Protein AF-A0A4V1UE50-F1 (afdb_monomer)

Foldseek 3Di:
DDDDDDDDDDDDDDDDDDDDDDDDDDDDDDDDDDDDDDDDDDDDDDDDPPPDDPPDVDLPFDPPVVLQVVCCVVPVFHWDDWDWDADPNWIWIFTWTADPPRDIDTDTATRNPSDD

Sequence (116 aa):
MKRLIALFAAAILTTAIPVAADAQGRGPKADKQEQRGPKGNRGARGGDDDRGGYESPREREIPLSQLIRMVESRTGGEYVNANPRMQGGRKYYWMRLRFPGGRFEDFMVDAASGQF

Secondary structure (DSSP, 8-state):
------------PPPPPP-PPP----------------------------------S---PPPHHHHHHHHHHHH-PEEEEEEEEEETTEEEEEEEEE-TTS-EEEEEEETTT---

Structure (mmCIF, N/CA/C/O backbone):
data_AF-A0A4V1UE50-F1
#
_entry.id   AF-A0A4V1UE50-F1
#
loop_
_atom_site.group_PDB
_atom_site.id
_atom_site.type_symbol
_atom_site.label_atom_id
_atom_site.label_alt_id
_atom_site.label_comp_id
_atom_site.label_asym_id
_atom_site.label_entity_id
_atom_site.label_seq_id
_atom_site.pdbx_PDB_ins_code
_atom_site.Cartn_x
_atom_site.Cartn_y
_atom_site.Cartn_z
_atom_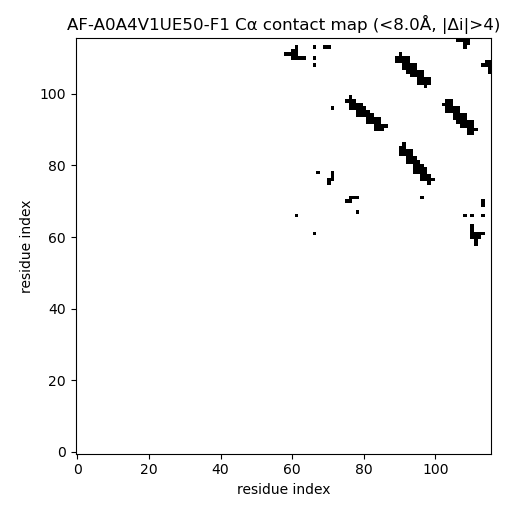site.occupancy
_atom_site.B_iso_or_equiv
_atom_site.auth_seq_id
_atom_site.auth_comp_id
_atom_site.auth_asym_id
_atom_site.auth_atom_id
_atom_site.pdbx_PDB_model_num
ATOM 1 N N . MET A 1 1 ? 14.196 4.704 25.111 1.00 37.28 1 MET A N 1
ATOM 2 C CA . MET A 1 1 ? 15.020 5.817 24.591 1.00 37.28 1 MET A CA 1
ATOM 3 C C . MET A 1 1 ? 14.330 6.389 23.358 1.00 37.28 1 MET A C 1
ATOM 5 O O . MET A 1 1 ? 14.245 5.687 22.364 1.00 37.28 1 MET A O 1
ATOM 9 N N . LYS A 1 2 ? 13.751 7.593 23.435 1.00 32.09 2 LYS A N 1
ATOM 10 C CA . LYS A 1 2 ? 13.049 8.244 22.313 1.00 32.09 2 LYS A CA 1
ATOM 11 C C . LYS A 1 2 ? 13.932 9.382 21.815 1.00 32.09 2 LYS A C 1
ATOM 13 O O . LYS A 1 2 ? 14.219 10.297 22.579 1.00 32.09 2 LYS A O 1
ATOM 18 N N . ARG A 1 3 ? 14.435 9.264 20.585 1.00 50.53 3 ARG A N 1
ATOM 19 C CA . ARG A 1 3 ? 15.278 10.286 19.961 1.00 50.53 3 ARG A CA 1
ATOM 20 C C . ARG A 1 3 ? 14.392 11.242 19.166 1.00 50.53 3 ARG A C 1
ATOM 22 O O . ARG A 1 3 ? 13.651 10.819 18.288 1.00 50.53 3 ARG A O 1
ATOM 29 N N . LEU A 1 4 ? 14.477 12.509 19.559 1.00 58.97 4 LEU A N 1
ATOM 30 C CA . LEU A 1 4 ? 14.095 13.702 18.806 1.00 58.97 4 LEU A CA 1
ATOM 31 C C . LEU A 1 4 ? 14.736 13.687 17.412 1.00 58.97 4 LEU A C 1
ATOM 33 O O . LEU A 1 4 ? 15.844 13.173 17.299 1.00 58.97 4 LEU A O 1
ATOM 37 N N . ILE A 1 5 ? 14.103 14.325 16.421 1.00 54.41 5 ILE A N 1
ATOM 38 C CA . ILE A 1 5 ? 14.741 15.240 15.453 1.00 54.41 5 ILE A CA 1
ATOM 39 C C . ILE A 1 5 ? 13.639 16.053 14.752 1.00 54.41 5 ILE A C 1
ATOM 41 O O . ILE A 1 5 ? 12.590 15.535 14.379 1.00 54.41 5 ILE A O 1
ATOM 45 N N . ALA A 1 6 ? 13.898 17.351 14.651 1.00 49.69 6 ALA A N 1
ATOM 46 C CA . ALA A 1 6 ? 13.058 18.400 14.100 1.00 49.69 6 ALA A CA 1
ATOM 47 C C . ALA A 1 6 ? 13.441 18.737 12.640 1.00 49.69 6 ALA A C 1
ATOM 49 O O . ALA A 1 6 ? 14.415 18.198 12.123 1.00 49.69 6 ALA A O 1
ATOM 50 N N . LEU A 1 7 ? 12.737 19.735 12.085 1.00 50.97 7 LEU A N 1
ATOM 51 C CA . LEU A 1 7 ? 13.227 20.822 11.209 1.00 50.97 7 LEU A CA 1
ATOM 52 C C . LEU A 1 7 ? 12.644 20.919 9.778 1.00 50.97 7 LEU A C 1
ATOM 54 O O . LEU A 1 7 ? 12.786 20.014 8.967 1.00 50.97 7 LEU A O 1
ATOM 58 N N . PHE A 1 8 ? 12.125 22.134 9.519 1.00 42.44 8 PHE A N 1
ATOM 59 C CA . PHE A 1 8 ? 12.319 23.017 8.347 1.00 42.44 8 PHE A CA 1
ATOM 60 C C . PHE A 1 8 ? 11.656 22.623 7.010 1.00 42.44 8 PHE A C 1
ATOM 62 O O . PHE A 1 8 ? 11.891 21.558 6.465 1.00 42.44 8 PHE A O 1
ATOM 69 N N . ALA A 1 9 ? 10.676 23.395 6.519 1.00 4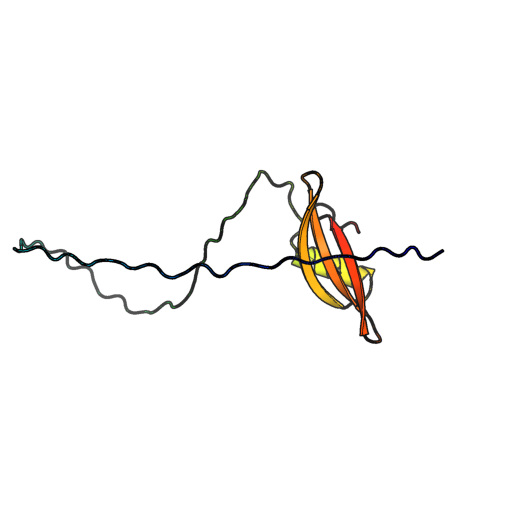6.00 9 ALA A N 1
ATOM 70 C CA . ALA A 1 9 ? 10.776 24.686 5.807 1.00 46.00 9 ALA A CA 1
ATOM 71 C C . ALA A 1 9 ? 11.166 24.532 4.326 1.00 46.00 9 ALA A C 1
ATOM 73 O O . ALA A 1 9 ? 12.251 24.046 4.043 1.00 46.00 9 ALA A O 1
ATOM 74 N N . ALA A 1 10 ? 10.320 25.018 3.405 1.00 43.44 10 ALA A N 1
ATOM 75 C CA . ALA A 1 10 ? 10.732 25.756 2.200 1.00 43.44 10 ALA A CA 1
ATOM 76 C C . ALA A 1 10 ? 9.514 26.179 1.356 1.00 43.44 10 ALA A C 1
ATOM 78 O O . ALA A 1 10 ? 8.609 25.393 1.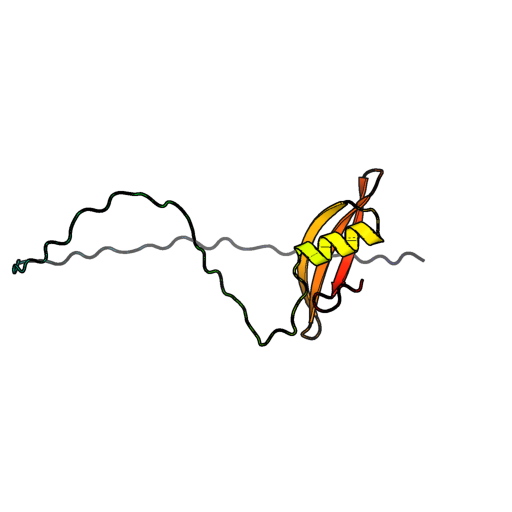088 1.00 43.44 10 ALA A O 1
ATOM 79 N N . ALA A 1 11 ? 9.532 27.448 0.958 1.00 53.75 11 ALA A N 1
ATOM 80 C CA . ALA A 1 11 ? 8.565 28.142 0.121 1.00 53.75 11 ALA A CA 1
ATOM 81 C C . ALA A 1 11 ? 8.634 27.712 -1.356 1.00 53.75 11 ALA A C 1
ATOM 83 O O . ALA A 1 11 ? 9.694 27.317 -1.837 1.00 53.75 11 ALA A O 1
ATOM 84 N N . ILE A 1 12 ? 7.532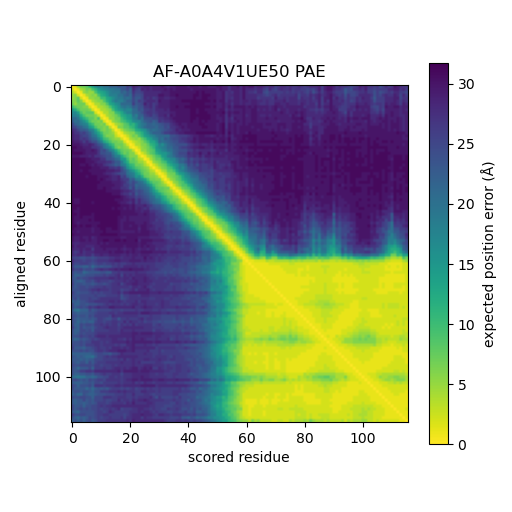 27.879 -2.098 1.00 57.28 12 ILE A N 1
ATOM 85 C CA . ILE A 1 12 ? 7.528 27.785 -3.565 1.00 57.28 12 ILE A CA 1
ATOM 86 C C . ILE A 1 12 ? 6.950 29.084 -4.140 1.00 57.28 12 ILE A C 1
ATOM 88 O O . ILE A 1 12 ? 5.833 29.480 -3.811 1.00 57.28 12 ILE A O 1
ATOM 92 N N . LEU A 1 13 ? 7.769 29.749 -4.961 1.00 52.53 13 LEU A N 1
ATOM 93 C CA . LEU A 1 13 ? 7.480 30.983 -5.690 1.00 52.53 13 LEU A CA 1
ATOM 94 C C . LEU A 1 13 ? 6.411 30.772 -6.777 1.00 52.53 13 LEU A C 1
ATOM 96 O O . LEU A 1 13 ? 6.432 29.774 -7.494 1.00 52.53 13 LEU A O 1
ATOM 100 N N . THR A 1 14 ? 5.523 31.752 -6.939 1.00 51.78 14 THR A N 1
ATOM 101 C CA . THR A 1 14 ? 4.535 31.855 -8.022 1.00 51.78 14 THR A CA 1
ATOM 102 C C . THR A 1 14 ? 5.173 32.453 -9.282 1.00 51.78 14 THR A C 1
ATOM 104 O O . THR A 1 14 ? 5.685 33.570 -9.255 1.00 51.78 14 THR A O 1
ATOM 107 N N . THR A 1 15 ? 5.145 31.731 -10.406 1.00 54.94 15 THR A N 1
ATOM 108 C CA . THR A 1 15 ? 5.598 32.237 -11.714 1.00 54.94 15 THR A CA 1
ATOM 109 C C . THR A 1 15 ? 4.426 32.792 -12.530 1.00 54.94 15 THR A C 1
ATOM 111 O O . THR A 1 15 ? 3.328 32.239 -12.537 1.00 54.94 15 THR A O 1
ATOM 114 N N . ALA A 1 16 ? 4.665 33.939 -13.174 1.00 51.00 16 ALA A N 1
ATOM 115 C CA . ALA A 1 16 ? 3.683 34.754 -13.883 1.00 51.00 16 ALA A CA 1
ATOM 116 C C . ALA A 1 16 ? 3.407 34.297 -15.336 1.00 51.00 16 ALA A C 1
ATOM 118 O O . ALA A 1 16 ? 4.161 33.538 -15.938 1.00 51.00 16 ALA A O 1
ATOM 119 N N . ILE A 1 17 ? 2.281 34.801 -15.843 1.00 56.34 17 ILE A N 1
ATOM 120 C CA . ILE A 1 17 ? 1.454 34.439 -17.011 1.00 56.34 17 ILE A CA 1
ATOM 121 C C . ILE A 1 17 ? 2.125 34.755 -18.374 1.00 56.34 17 ILE A C 1
ATOM 123 O O . ILE A 1 17 ? 2.851 35.746 -18.465 1.00 56.34 17 ILE A O 1
ATOM 127 N N . PRO A 1 18 ? 1.851 33.988 -19.455 1.00 46.69 18 PRO A N 1
ATOM 128 C CA . PRO A 1 18 ? 2.351 34.273 -20.802 1.00 46.69 18 PRO A CA 1
ATOM 129 C C . PRO A 1 18 ? 1.513 35.343 -21.526 1.00 46.69 18 PRO A C 1
ATOM 131 O O . PRO A 1 18 ? 0.285 35.319 -21.483 1.00 46.69 18 PRO A O 1
ATOM 134 N N . VAL A 1 19 ? 2.174 36.242 -22.260 1.00 60.25 19 VAL A N 1
ATOM 135 C CA . VAL A 1 19 ? 1.542 37.118 -23.261 1.00 60.25 19 VAL A CA 1
ATOM 136 C C . VAL A 1 19 ? 1.859 36.566 -24.648 1.00 60.25 19 VAL A C 1
ATOM 138 O O . VAL A 1 19 ? 3.016 36.534 -25.060 1.00 60.25 19 VAL A O 1
ATOM 141 N N . ALA A 1 20 ? 0.822 36.126 -25.361 1.00 55.91 20 ALA A N 1
ATOM 142 C CA . ALA A 1 20 ? 0.872 35.854 -26.791 1.00 55.91 20 ALA A CA 1
ATOM 143 C C . ALA A 1 20 ? 0.505 37.140 -27.543 1.00 55.91 20 ALA A C 1
ATOM 145 O O . ALA A 1 20 ? -0.553 37.721 -27.301 1.00 55.91 20 ALA A O 1
ATOM 146 N N . ALA A 1 21 ? 1.393 37.589 -28.428 1.00 50.44 21 ALA A N 1
ATOM 147 C CA . ALA A 1 21 ? 1.129 38.666 -29.370 1.00 50.44 21 ALA A CA 1
ATOM 148 C C . ALA A 1 21 ? 0.604 38.067 -30.683 1.00 50.44 21 ALA A C 1
ATOM 150 O O . ALA A 1 21 ? 1.247 37.210 -31.288 1.00 50.44 21 ALA A O 1
ATOM 151 N N . ASP A 1 22 ? -0.577 38.527 -31.079 1.00 50.16 22 ASP A N 1
ATOM 152 C CA . ASP A 1 22 ? -1.249 38.246 -32.345 1.00 50.16 22 ASP A CA 1
ATOM 153 C C . ASP A 1 22 ? -0.653 39.137 -33.452 1.00 50.16 22 ASP A C 1
ATOM 155 O O . ASP A 1 22 ? -0.438 40.333 -33.237 1.00 50.16 22 ASP A O 1
ATOM 159 N N . ALA A 1 23 ? -0.374 38.576 -34.631 1.00 48.00 23 ALA A N 1
ATOM 160 C CA . ALA A 1 23 ? -0.027 39.351 -35.821 1.00 48.00 23 ALA A CA 1
ATOM 161 C C . ALA A 1 23 ? -0.664 38.723 -37.071 1.00 48.00 23 ALA A C 1
ATOM 163 O O . ALA A 1 23 ? -0.309 37.634 -37.520 1.00 48.00 23 ALA A O 1
ATOM 164 N N . GLN A 1 24 ? -1.634 39.461 -37.605 1.00 54.53 24 GLN A N 1
ATOM 165 C CA . GLN A 1 24 ? -2.498 39.173 -38.749 1.00 54.53 24 GLN A CA 1
ATOM 166 C C . GLN A 1 24 ? -1.738 39.123 -40.090 1.00 54.53 24 GLN A C 1
ATOM 168 O O . GLN A 1 24 ? -0.808 39.900 -40.303 1.00 54.53 24 GLN A O 1
ATOM 173 N N . GLY A 1 25 ? -2.209 38.329 -41.069 1.00 37.50 25 GLY A N 1
ATOM 174 C CA . GLY A 1 25 ? -1.655 38.415 -42.429 1.00 37.50 25 GLY A CA 1
ATOM 175 C C . GLY A 1 25 ? -2.250 37.546 -43.550 1.00 37.50 25 GLY A C 1
ATOM 176 O O . GLY A 1 25 ? -1.580 36.653 -44.040 1.00 37.50 25 GLY A O 1
ATOM 177 N N . ARG A 1 26 ? -3.436 37.927 -44.055 1.00 40.41 26 ARG A N 1
ATOM 178 C CA . ARG A 1 26 ? -3.721 38.150 -45.501 1.00 40.41 26 ARG A CA 1
ATOM 179 C C . ARG A 1 26 ? -3.759 36.969 -46.519 1.00 40.41 26 ARG A C 1
ATOM 181 O O . ARG A 1 26 ? -2.787 36.715 -47.214 1.00 40.41 26 ARG A O 1
ATOM 188 N N . GLY A 1 27 ? -4.985 36.514 -46.830 1.00 41.50 27 GLY A N 1
ATOM 189 C CA . GLY A 1 27 ? -5.511 36.394 -48.218 1.00 41.50 27 GLY A CA 1
ATOM 190 C C . GLY A 1 27 ? -5.351 35.064 -49.000 1.00 41.50 27 GLY A C 1
ATOM 191 O O . GLY A 1 27 ? -4.626 34.192 -48.559 1.00 41.50 27 GLY A O 1
ATOM 192 N N . PRO A 1 28 ? -6.057 34.877 -50.145 1.00 52.97 28 PRO A N 1
ATOM 193 C CA . PRO A 1 28 ? -7.164 33.903 -50.251 1.00 52.97 28 PRO A CA 1
ATOM 194 C C . PRO A 1 28 ? -7.080 32.871 -51.412 1.00 52.97 28 PRO A C 1
ATOM 196 O O . PRO A 1 28 ? -6.204 32.966 -52.265 1.00 52.97 28 PRO A O 1
ATOM 199 N N . LYS A 1 29 ? -8.140 32.031 -51.499 1.00 45.41 29 LYS A N 1
ATOM 200 C CA . LYS A 1 29 ? -8.627 31.128 -52.590 1.00 45.41 29 LYS A CA 1
ATOM 201 C C . LYS A 1 29 ? -8.190 29.659 -52.427 1.00 45.41 29 LYS A C 1
ATOM 203 O O . LYS A 1 29 ? -7.010 29.393 -52.309 1.00 45.41 29 LYS A O 1
ATOM 208 N N . ALA A 1 30 ? -9.066 28.680 -52.180 1.00 49.81 30 ALA A N 1
ATOM 209 C CA . ALA A 1 30 ? -10.291 28.221 -52.856 1.00 49.81 30 ALA A CA 1
ATOM 210 C C . ALA A 1 30 ? -10.028 27.412 -54.136 1.00 49.81 30 ALA A C 1
ATOM 212 O O . ALA A 1 30 ? -10.358 27.882 -55.216 1.00 49.81 30 ALA A O 1
ATOM 213 N N . ASP A 1 31 ? -9.571 26.164 -53.973 1.00 45.09 31 ASP A N 1
ATOM 214 C CA . ASP A 1 31 ? -9.595 25.134 -55.017 1.00 45.09 31 ASP A CA 1
ATOM 215 C C . ASP A 1 31 ? -10.114 23.799 -54.449 1.00 45.09 31 ASP A C 1
ATOM 217 O O . ASP A 1 31 ? -9.410 22.984 -53.862 1.00 45.09 31 ASP A O 1
ATOM 221 N N . LYS A 1 32 ? -11.433 23.658 -54.562 1.00 49.44 32 LYS A N 1
ATOM 222 C CA . LYS A 1 32 ? -12.204 22.462 -54.929 1.00 49.44 32 LYS A CA 1
ATOM 223 C C . LYS A 1 32 ? -11.412 21.140 -55.092 1.00 49.44 32 LYS A C 1
ATOM 225 O O . LYS A 1 32 ? -10.794 20.935 -56.129 1.00 49.44 32 LYS A O 1
ATOM 230 N N . GLN A 1 33 ? -11.632 20.163 -54.206 1.00 46.88 33 GLN A N 1
ATOM 231 C CA . GLN A 1 33 ? -11.946 18.804 -54.668 1.00 46.88 33 GLN A CA 1
ATOM 232 C C . GLN A 1 33 ? -12.676 17.970 -53.613 1.00 46.88 33 GLN A C 1
ATOM 234 O O . GLN A 1 33 ? -12.358 17.965 -52.428 1.00 46.88 33 GLN A O 1
ATOM 239 N N . GLU A 1 34 ? -13.723 17.317 -54.096 1.00 48.16 34 GLU A N 1
ATOM 240 C CA . GLU A 1 34 ? -14.663 16.476 -53.379 1.00 48.16 34 GLU A CA 1
ATOM 241 C C . GLU A 1 34 ? -13.986 15.291 -52.692 1.00 48.16 34 GLU A C 1
ATOM 243 O O . GLU A 1 34 ? -13.215 14.569 -53.314 1.00 48.16 34 GLU A O 1
ATOM 248 N N . GLN A 1 35 ? -14.405 14.999 -51.462 1.00 48.94 35 GLN A N 1
ATOM 249 C CA . GLN A 1 35 ? -14.562 13.621 -51.005 1.00 48.94 35 GLN A CA 1
ATOM 250 C C . GLN A 1 35 ? -15.698 13.574 -49.980 1.00 48.94 35 GLN A C 1
ATOM 252 O O . GLN A 1 35 ? -15.552 13.868 -48.796 1.00 48.94 35 GLN A O 1
ATOM 257 N N . ARG A 1 36 ? -16.890 13.250 -50.492 1.00 50.28 36 ARG A N 1
ATOM 258 C CA . ARG A 1 36 ? -18.046 12.829 -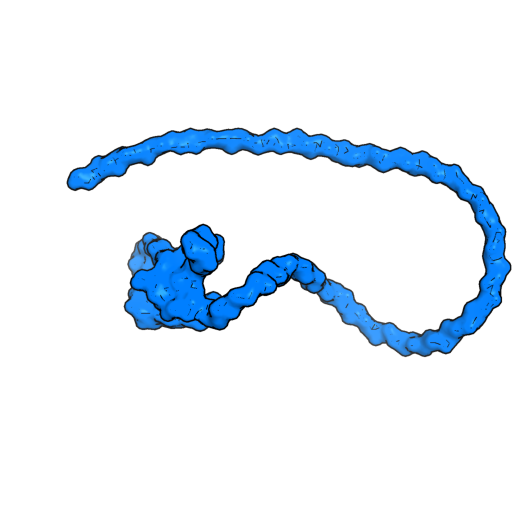49.700 1.00 50.28 36 ARG A CA 1
ATOM 259 C C . ARG A 1 36 ? -17.676 11.549 -48.941 1.00 50.28 36 ARG A C 1
ATOM 261 O O . ARG A 1 36 ? -17.536 10.502 -49.563 1.00 50.28 36 ARG A O 1
ATOM 268 N N . GLY A 1 37 ? -17.591 11.627 -47.617 1.00 43.56 37 GLY A N 1
ATOM 269 C CA . GLY A 1 37 ? -17.637 10.479 -46.706 1.00 43.56 37 GLY A CA 1
ATOM 270 C C . GLY A 1 37 ? -18.868 10.590 -45.793 1.00 43.56 37 GLY A C 1
ATOM 271 O O . GLY A 1 37 ? -19.203 11.703 -45.378 1.00 43.56 37 GLY A O 1
ATOM 272 N N . PRO A 1 38 ? -19.609 9.502 -45.517 1.00 49.06 38 PRO A N 1
ATOM 273 C CA . PRO A 1 38 ? -20.922 9.589 -44.892 1.00 49.06 38 PRO A CA 1
ATOM 274 C C . PRO A 1 38 ? -20.855 9.783 -43.368 1.00 49.06 38 PRO A C 1
ATOM 276 O O . PRO A 1 38 ? -20.092 9.136 -42.661 1.00 49.06 38 PRO A O 1
ATOM 279 N N . LYS A 1 39 ? -21.738 10.667 -42.895 1.00 49.97 39 LYS A N 1
ATOM 280 C CA . LYS A 1 39 ? -22.372 10.758 -41.566 1.00 49.97 39 LYS A CA 1
ATOM 281 C C . LYS A 1 39 ? -22.116 9.574 -40.606 1.00 49.97 39 LYS A C 1
ATOM 283 O O . LYS A 1 39 ? -22.620 8.477 -40.827 1.00 49.97 39 LYS A O 1
ATOM 288 N N . GLY A 1 40 ? -21.514 9.871 -39.452 1.00 41.78 40 GLY A N 1
ATOM 289 C CA . GLY A 1 40 ? -21.555 9.039 -38.247 1.00 41.78 40 GLY A CA 1
ATOM 290 C C . GLY A 1 40 ? -21.683 9.903 -36.988 1.00 41.78 40 GLY A C 1
ATOM 291 O O . GLY A 1 40 ? -20.718 10.510 -36.544 1.00 41.78 40 GLY A O 1
ATOM 292 N N . ASN A 1 41 ? -22.889 9.979 -36.421 1.00 51.12 41 ASN A N 1
ATOM 293 C CA . ASN A 1 41 ? -23.165 10.571 -35.107 1.00 51.12 41 ASN A CA 1
ATOM 294 C C . ASN A 1 41 ? -22.744 9.604 -33.986 1.00 51.12 41 ASN A C 1
ATOM 296 O O . ASN A 1 41 ? -23.364 8.541 -33.894 1.00 51.12 41 ASN A O 1
ATOM 300 N N . ARG A 1 42 ? -21.855 10.003 -33.062 1.00 44.25 42 ARG A N 1
ATOM 301 C CA . ARG A 1 42 ? -21.992 9.746 -31.605 1.00 44.25 42 ARG A CA 1
ATOM 302 C C . ARG A 1 42 ? -20.816 10.325 -30.820 1.00 44.25 42 ARG A C 1
ATOM 304 O O . ARG A 1 42 ? -19.670 10.131 -31.196 1.00 44.25 42 ARG A O 1
ATOM 311 N N . GLY A 1 43 ? -21.120 11.047 -29.744 1.00 48.31 43 GLY A N 1
ATOM 312 C CA . GLY A 1 43 ? -20.123 11.690 -28.895 1.00 48.31 43 GLY A CA 1
ATOM 313 C C . GLY A 1 43 ? -19.246 10.709 -28.118 1.00 48.31 43 GLY A C 1
ATOM 314 O O . GLY A 1 43 ? -19.684 9.618 -27.766 1.00 48.31 43 GLY A O 1
ATOM 315 N N . ALA A 1 44 ? -18.038 11.157 -27.794 1.00 49.38 44 ALA A N 1
ATOM 316 C CA . ALA A 1 44 ? -17.228 10.614 -26.714 1.00 49.38 44 ALA A CA 1
ATOM 317 C C . ALA A 1 44 ? -16.455 11.773 -26.074 1.00 49.38 44 ALA A C 1
ATOM 319 O O . ALA A 1 44 ? -15.523 12.340 -26.634 1.00 49.38 44 ALA A O 1
ATOM 320 N N . ARG A 1 45 ? -16.970 12.182 -24.917 1.00 50.25 45 ARG A N 1
ATOM 321 C CA . ARG A 1 45 ? -16.277 12.942 -23.881 1.00 50.25 45 ARG A CA 1
ATOM 322 C C . ARG A 1 45 ? -15.330 11.968 -23.176 1.00 50.25 45 ARG A C 1
ATOM 324 O O . ARG A 1 45 ? -15.774 10.873 -22.845 1.00 50.25 45 ARG A O 1
ATOM 331 N N . GLY A 1 46 ? -14.134 12.435 -22.835 1.00 40.97 46 GLY A N 1
ATOM 332 C CA . GLY A 1 46 ? -13.166 11.717 -22.002 1.00 40.97 46 GLY A CA 1
ATOM 333 C C . GLY A 1 46 ? -12.191 10.929 -22.871 1.00 40.97 46 GLY A C 1
ATOM 334 O O . GLY A 1 46 ? -12.620 10.259 -23.793 1.00 40.97 46 GLY A O 1
ATOM 335 N N . GLY A 1 47 ? -10.886 11.020 -22.694 1.00 49.47 47 GLY A N 1
ATOM 336 C CA . GLY A 1 47 ? -10.150 11.508 -21.534 1.00 49.47 47 GLY A CA 1
ATOM 337 C C . GLY A 1 47 ? -9.025 10.520 -21.308 1.00 49.47 47 GLY A C 1
ATOM 338 O O . GLY A 1 47 ? -8.962 9.904 -20.255 1.00 49.47 47 GLY A O 1
ATOM 339 N N . ASP A 1 48 ? -8.211 10.315 -22.337 1.00 47.66 48 ASP A N 1
ATOM 340 C CA . ASP A 1 48 ? -7.122 9.354 -22.310 1.00 47.66 48 ASP A CA 1
ATOM 341 C C . ASP A 1 48 ? -5.838 10.169 -22.209 1.00 47.66 48 ASP A C 1
ATOM 343 O O . ASP A 1 48 ? -5.122 10.427 -23.174 1.00 47.66 48 ASP A O 1
ATOM 347 N N . ASP A 1 49 ? -5.614 10.677 -20.996 1.00 48.41 49 ASP A N 1
ATOM 348 C CA . ASP A 1 49 ? -4.291 11.066 -20.541 1.00 48.41 49 ASP A CA 1
ATOM 349 C C . ASP A 1 49 ? -3.422 9.799 -20.554 1.00 48.41 49 ASP A C 1
ATOM 351 O O . ASP A 1 49 ? -3.264 9.117 -19.538 1.00 48.41 49 ASP A O 1
ATOM 355 N N . ASP A 1 50 ? -2.850 9.494 -21.720 1.00 46.75 50 ASP A N 1
ATOM 356 C CA . ASP A 1 50 ? -1.691 8.623 -21.921 1.00 46.75 50 ASP A CA 1
ATOM 357 C C . ASP A 1 50 ? -0.479 9.227 -21.192 1.00 46.75 50 ASP A C 1
ATOM 359 O O . ASP A 1 50 ? 0.498 9.717 -21.765 1.00 46.75 50 ASP A O 1
ATOM 363 N N . ARG A 1 51 ? -0.556 9.255 -19.861 1.00 46.41 51 ARG A N 1
ATOM 364 C CA . ARG A 1 51 ? 0.484 9.775 -18.988 1.00 46.41 51 ARG A CA 1
ATOM 365 C C . ARG A 1 51 ? 1.542 8.694 -18.805 1.00 46.41 51 ARG A C 1
ATOM 367 O O . ARG A 1 51 ? 1.555 7.978 -17.810 1.00 46.41 51 ARG A O 1
ATOM 374 N N . GLY A 1 52 ? 2.431 8.612 -19.793 1.00 38.12 52 GLY A N 1
ATOM 375 C CA . GLY A 1 52 ? 3.812 8.154 -19.646 1.00 38.12 52 GLY A CA 1
ATOM 376 C C . GLY A 1 52 ? 3.967 6.816 -18.931 1.00 38.12 52 GLY A C 1
ATOM 377 O O . GLY A 1 52 ? 4.404 6.758 -17.780 1.00 38.12 52 GLY A O 1
ATOM 378 N N . GLY A 1 53 ? 3.662 5.728 -19.636 1.00 43.38 53 GLY A N 1
ATOM 379 C CA . GLY A 1 53 ? 4.103 4.396 -19.251 1.00 43.38 53 GLY A CA 1
ATOM 380 C C . GLY A 1 53 ? 5.630 4.344 -19.216 1.00 43.38 53 GLY A C 1
ATOM 381 O O . GLY A 1 53 ? 6.279 4.162 -20.239 1.00 43.38 53 GLY A O 1
ATOM 382 N N . TYR A 1 54 ? 6.217 4.497 -18.028 1.00 47.19 54 TYR A N 1
ATOM 383 C CA . TYR A 1 54 ? 7.617 4.164 -17.755 1.00 47.19 54 TYR A CA 1
ATOM 384 C C . TYR A 1 54 ? 7.811 2.640 -17.820 1.00 47.19 54 TYR A C 1
ATOM 386 O O . TYR A 1 54 ? 8.123 2.004 -16.810 1.00 47.19 54 TYR A O 1
ATOM 394 N N . GLU A 1 55 ? 7.540 2.010 -18.957 1.00 46.72 55 GLU A N 1
ATOM 395 C CA . GLU A 1 55 ? 7.875 0.608 -19.195 1.00 46.72 55 GLU A CA 1
ATOM 396 C C . GLU A 1 55 ? 9.381 0.493 -19.447 1.00 46.72 55 GLU A C 1
ATOM 398 O O . GLU A 1 55 ? 9.864 0.306 -20.558 1.00 46.72 55 GLU A O 1
ATOM 403 N N . SER A 1 56 ? 10.148 0.607 -18.360 1.00 48.66 56 SER A N 1
ATOM 404 C CA . SER A 1 56 ? 11.407 -0.128 -18.252 1.00 48.66 56 SER A CA 1
ATOM 405 C C 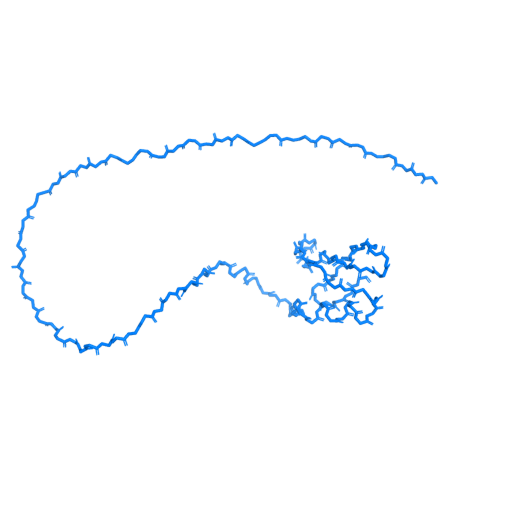. SER A 1 56 ? 11.101 -1.633 -18.347 1.00 48.66 56 SER A C 1
ATOM 407 O O . SER A 1 56 ? 9.959 -2.021 -18.098 1.00 48.66 56 SER A O 1
ATOM 409 N N . PRO A 1 57 ? 12.069 -2.507 -18.661 1.00 48.06 57 PRO A N 1
ATOM 410 C CA . PRO A 1 57 ? 11.869 -3.958 -18.669 1.00 48.06 57 PRO A CA 1
ATOM 411 C C . PRO A 1 57 ? 11.535 -4.447 -17.247 1.00 48.06 57 PRO A C 1
ATOM 413 O O . PRO A 1 57 ? 12.420 -4.780 -16.465 1.00 48.06 57 PRO A O 1
ATOM 416 N N . ARG A 1 58 ? 10.261 -4.368 -16.850 1.00 57.25 58 ARG A N 1
ATOM 417 C CA . ARG A 1 58 ? 9.813 -4.622 -15.480 1.00 57.25 58 ARG A CA 1
ATOM 418 C C . ARG A 1 58 ? 9.801 -6.130 -15.259 1.00 57.25 58 ARG A C 1
ATOM 420 O O . ARG A 1 58 ? 9.067 -6.855 -15.931 1.00 57.25 58 ARG A O 1
ATOM 427 N N . GLU A 1 59 ? 10.573 -6.599 -14.282 1.00 61.72 59 GLU A N 1
ATOM 428 C CA . GLU A 1 59 ? 10.206 -7.798 -13.522 1.00 61.72 59 GLU A CA 1
ATOM 429 C C . GLU A 1 59 ? 8.693 -7.728 -13.266 1.00 61.72 59 GLU A C 1
ATOM 431 O O . GLU A 1 59 ? 8.206 -6.655 -12.906 1.00 61.72 59 GLU A O 1
ATOM 436 N N . ARG A 1 60 ? 7.929 -8.797 -13.548 1.00 83.31 60 ARG A N 1
ATOM 437 C CA . ARG A 1 60 ? 6.456 -8.761 -13.453 1.00 83.31 60 ARG A CA 1
ATOM 438 C C . ARG A 1 60 ? 6.040 -8.295 -12.058 1.00 83.31 60 ARG A C 1
ATOM 440 O O . ARG A 1 60 ? 6.022 -9.086 -11.122 1.00 83.31 60 ARG A O 1
ATOM 447 N N . GLU A 1 61 ? 5.705 -7.015 -11.940 1.00 91.06 61 GLU A N 1
ATOM 448 C CA . GLU A 1 61 ? 5.182 -6.440 -10.710 1.00 91.06 61 GLU A CA 1
ATOM 449 C C . GLU A 1 61 ? 3.815 -7.062 -10.426 1.00 91.06 61 GLU A C 1
ATOM 451 O O . GLU A 1 61 ? 2.987 -7.243 -11.326 1.00 91.06 61 GLU A O 1
ATOM 456 N N . ILE A 1 62 ? 3.562 -7.363 -9.158 1.00 94.06 62 ILE A N 1
ATOM 457 C CA . ILE A 1 62 ? 2.238 -7.750 -8.697 1.00 94.06 62 ILE A CA 1
ATOM 458 C C . ILE A 1 62 ? 1.324 -6.522 -8.843 1.00 94.06 62 ILE A C 1
ATOM 460 O O . ILE A 1 62 ? 1.685 -5.429 -8.388 1.00 94.06 62 ILE A O 1
ATOM 464 N N . PRO A 1 63 ? 0.129 -6.664 -9.448 1.00 95.00 63 PRO A N 1
ATOM 465 C CA . PRO A 1 63 ? -0.826 -5.568 -9.539 1.00 95.00 63 PRO A CA 1
ATOM 466 C C . PRO A 1 63 ? -1.138 -4.979 -8.159 1.00 95.00 63 PRO A C 1
ATOM 468 O O . PRO A 1 63 ? -1.339 -5.718 -7.193 1.00 95.00 63 PRO A O 1
ATOM 471 N N . LEU A 1 64 ? -1.246 -3.649 -8.062 1.00 94.81 64 LEU A N 1
ATOM 472 C CA . LEU A 1 64 ? -1.506 -2.968 -6.786 1.00 94.81 64 LEU A CA 1
ATOM 473 C C . LEU A 1 64 ? -2.774 -3.495 -6.094 1.00 94.81 64 LEU A C 1
ATOM 475 O O . LEU A 1 64 ? -2.775 -3.691 -4.885 1.00 94.81 64 LEU A O 1
ATOM 479 N N . SER A 1 65 ? -3.831 -3.791 -6.853 1.00 96.88 65 SER A N 1
ATOM 480 C CA . SER A 1 65 ? -5.065 -4.385 -6.323 1.00 96.88 65 SER A CA 1
ATOM 481 C C . SER A 1 65 ? -4.835 -5.738 -5.643 1.00 96.88 65 SER A C 1
ATOM 483 O O . SER A 1 65 ? -5.460 -6.039 -4.628 1.00 96.88 65 SER A O 1
ATOM 485 N N . GLN A 1 66 ? -3.918 -6.552 -6.165 1.00 97.38 66 GLN A N 1
ATOM 486 C CA . GLN A 1 66 ? -3.554 -7.829 -5.565 1.00 97.38 66 GLN A CA 1
ATOM 487 C C . GLN A 1 66 ? -2.688 -7.632 -4.314 1.00 97.38 66 GLN A C 1
ATOM 489 O O . GLN A 1 66 ? -2.928 -8.308 -3.316 1.00 97.38 66 GLN A O 1
ATOM 494 N N . LEU A 1 67 ? -1.751 -6.678 -4.328 1.00 97.12 67 LEU A N 1
ATOM 495 C CA . LEU A 1 67 ? -0.972 -6.307 -3.140 1.00 97.12 67 LEU A CA 1
ATOM 496 C C . LEU A 1 67 ? -1.871 -5.816 -2.001 1.00 97.12 67 LEU A C 1
ATOM 498 O O . LEU A 1 67 ? -1.709 -6.270 -0.872 1.00 97.12 67 LEU A O 1
ATOM 502 N N . ILE A 1 68 ? -2.859 -4.966 -2.302 1.00 97.75 68 ILE A N 1
ATOM 503 C CA . ILE A 1 68 ? -3.875 -4.510 -1.341 1.00 97.75 68 ILE A CA 1
ATOM 504 C C . ILE A 1 68 ? -4.542 -5.707 -0.667 1.00 97.75 68 ILE A C 1
ATOM 506 O O . ILE A 1 68 ? -4.436 -5.858 0.548 1.00 97.75 68 ILE A O 1
ATOM 510 N N . ARG A 1 69 ? -5.107 -6.627 -1.455 1.00 97.94 69 ARG A N 1
ATOM 511 C CA . ARG A 1 69 ? -5.773 -7.825 -0.919 1.00 97.94 69 ARG A CA 1
ATOM 512 C C . ARG A 1 69 ? -4.839 -8.686 -0.068 1.00 97.94 69 ARG A C 1
ATOM 514 O O . ARG A 1 69 ? -5.256 -9.202 0.965 1.00 97.94 69 ARG A O 1
ATOM 521 N N . MET A 1 70 ? -3.581 -8.847 -0.483 1.00 97.31 70 MET A N 1
ATOM 522 C CA . MET A 1 70 ? -2.587 -9.601 0.284 1.00 97.31 70 MET A CA 1
ATOM 523 C C . MET A 1 70 ? -2.314 -8.954 1.645 1.00 97.31 70 MET A C 1
ATOM 525 O O . MET A 1 70 ? -2.333 -9.652 2.657 1.00 97.31 70 MET A O 1
ATOM 529 N N . VAL A 1 71 ? -2.090 -7.640 1.690 1.00 97.38 71 VAL A N 1
ATOM 530 C CA . VAL A 1 71 ? -1.776 -6.920 2.934 1.00 97.38 71 VAL A CA 1
ATOM 531 C C . VAL A 1 71 ? -2.986 -6.889 3.865 1.00 97.38 71 VAL A C 1
ATOM 533 O O . VAL A 1 71 ? -2.843 -7.203 5.046 1.00 97.38 71 VAL A O 1
ATOM 536 N N . GLU A 1 72 ? -4.182 -6.601 3.351 1.00 97.06 72 GLU A N 1
ATOM 537 C CA . GLU A 1 72 ? -5.419 -6.616 4.144 1.00 97.06 72 GLU A CA 1
ATOM 538 C C . GLU A 1 72 ? -5.684 -8.010 4.729 1.00 97.06 72 GLU A C 1
ATOM 540 O O . GLU A 1 72 ? -5.949 -8.138 5.921 1.00 97.06 72 GLU A O 1
ATOM 545 N N . SER A 1 73 ? -5.511 -9.078 3.937 1.00 97.25 73 SER A N 1
ATOM 546 C CA . SER A 1 73 ? -5.712 -10.455 4.417 1.00 97.25 73 SER A CA 1
ATOM 547 C C . SER A 1 73 ? -4.737 -10.878 5.522 1.00 97.25 73 SER A C 1
ATOM 549 O O . SER A 1 73 ? -5.088 -11.695 6.370 1.00 97.25 73 SER A O 1
ATOM 551 N N . ARG A 1 74 ? -3.514 -10.332 5.520 1.00 96.56 74 ARG A N 1
ATOM 552 C CA . ARG A 1 74 ? -2.460 -10.669 6.490 1.00 96.56 74 ARG A CA 1
ATOM 553 C C . ARG A 1 74 ? -2.513 -9.818 7.753 1.00 96.56 74 ARG A C 1
ATOM 555 O O . ARG A 1 74 ? -2.125 -10.293 8.814 1.00 96.56 74 ARG A O 1
ATOM 562 N N . THR A 1 75 ? -2.941 -8.564 7.637 1.00 96.50 75 THR A N 1
ATOM 563 C CA . THR A 1 75 ? -2.918 -7.593 8.743 1.00 96.50 75 THR A CA 1
ATOM 564 C C . THR A 1 75 ? -4.287 -7.396 9.390 1.00 96.50 75 THR A C 1
ATOM 566 O O . THR A 1 75 ? -4.356 -7.007 10.553 1.00 96.50 75 THR A O 1
ATOM 569 N N . GLY A 1 76 ? -5.378 -7.646 8.660 1.00 95.62 76 GLY A N 1
ATOM 570 C CA . GLY A 1 76 ? -6.741 -7.331 9.092 1.00 95.62 76 GLY A CA 1
ATOM 571 C C . GLY A 1 76 ? -7.071 -5.833 9.097 1.00 95.62 76 GLY A C 1
ATOM 572 O O . GLY A 1 76 ? -8.113 -5.451 9.628 1.00 95.62 76 GLY A O 1
ATOM 573 N N . GLY A 1 77 ? -6.196 -4.980 8.552 1.00 97.06 77 GLY A N 1
ATOM 574 C CA . GLY A 1 77 ? -6.474 -3.558 8.353 1.00 97.06 77 GLY A CA 1
ATOM 575 C C . GLY A 1 77 ? -7.209 -3.292 7.036 1.00 97.06 77 GLY A C 1
ATOM 576 O O . GLY A 1 77 ? -7.182 -4.112 6.124 1.00 97.06 77 GLY A O 1
ATOM 577 N N . GLU A 1 78 ? -7.840 -2.126 6.941 1.00 98.06 78 GLU A N 1
ATOM 578 C CA . GLU A 1 78 ? -8.530 -1.625 5.749 1.00 98.06 78 GLU A CA 1
ATOM 579 C C . GLU A 1 78 ? -7.619 -0.665 4.983 1.00 98.06 78 GLU A C 1
ATOM 581 O O . GLU A 1 78 ? -7.045 0.261 5.563 1.00 98.06 78 GLU A O 1
ATOM 5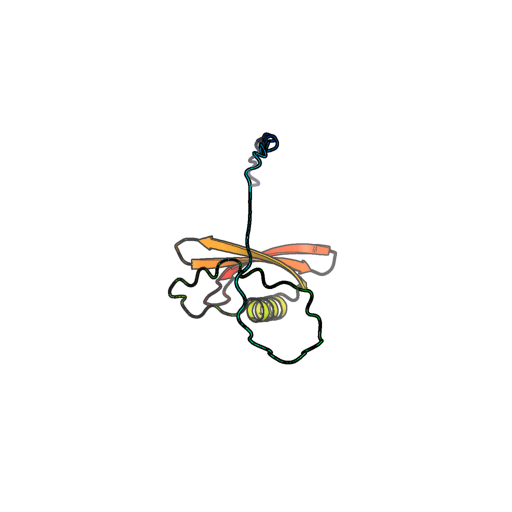86 N N . TYR A 1 79 ? -7.484 -0.862 3.679 1.00 97.81 79 TYR A N 1
ATOM 587 C CA . TYR A 1 79 ? -6.695 0.001 2.815 1.00 97.81 79 TYR A CA 1
ATOM 588 C C . TYR A 1 79 ? -7.216 1.444 2.778 1.00 97.81 79 TYR A C 1
ATOM 590 O O . TYR A 1 79 ? -8.409 1.696 2.626 1.00 97.81 79 TYR A O 1
ATOM 598 N N . VAL A 1 80 ? -6.291 2.406 2.850 1.00 98.19 80 VAL A N 1
ATOM 599 C CA . VAL A 1 80 ? -6.594 3.843 2.763 1.00 98.19 80 VAL A CA 1
ATOM 600 C C . VAL A 1 80 ? -5.969 4.458 1.518 1.00 98.19 80 VAL A C 1
ATOM 602 O O . VAL A 1 80 ? -6.662 5.064 0.704 1.00 98.19 80 VAL A O 1
ATOM 605 N N . ASN A 1 81 ? -4.649 4.337 1.370 1.00 97.25 81 ASN A N 1
ATOM 606 C CA . ASN A 1 81 ? -3.933 4.813 0.192 1.00 97.25 81 ASN A CA 1
ATOM 607 C C . ASN A 1 81 ? -2.600 4.078 -0.002 1.00 97.25 81 ASN A C 1
ATOM 609 O O . ASN A 1 81 ? -2.076 3.434 0.906 1.00 97.25 81 ASN A O 1
ATOM 613 N N . ALA A 1 82 ? -2.042 4.183 -1.208 1.00 96.88 82 ALA A N 1
ATOM 614 C CA . ALA A 1 82 ? -0.724 3.666 -1.557 1.00 96.88 82 ALA A CA 1
ATOM 615 C C . ALA A 1 82 ? 0.047 4.721 -2.342 1.00 96.88 82 ALA A C 1
ATOM 617 O O . ALA A 1 82 ? -0.489 5.300 -3.284 1.00 96.88 82 ALA A O 1
ATOM 618 N N . ASN A 1 83 ? 1.316 4.922 -1.995 1.00 96.38 83 ASN A N 1
ATOM 619 C CA . ASN A 1 83 ? 2.220 5.775 -2.761 1.00 96.38 83 ASN A CA 1
ATOM 620 C C . ASN A 1 83 ? 3.375 4.937 -3.320 1.00 96.38 83 ASN A C 1
ATOM 622 O O . ASN A 1 83 ? 4.076 4.292 -2.533 1.00 96.38 83 ASN A O 1
ATOM 626 N N . PRO A 1 84 ? 3.604 4.931 -4.645 1.00 94.81 84 PRO A N 1
ATOM 627 C CA . PRO A 1 84 ? 4.746 4.239 -5.221 1.00 94.81 84 PRO A CA 1
ATOM 628 C C . PRO A 1 84 ? 6.049 4.951 -4.842 1.00 94.81 84 PRO A C 1
ATOM 630 O O . PRO A 1 84 ? 6.132 6.181 -4.822 1.00 94.81 84 PRO A O 1
ATOM 633 N N . ARG A 1 85 ? 7.087 4.172 -4.555 1.00 93.19 85 ARG A N 1
ATOM 634 C CA . ARG A 1 85 ? 8.446 4.636 -4.270 1.00 93.19 85 ARG A CA 1
ATOM 635 C C . ARG A 1 85 ? 9.440 3.741 -4.991 1.00 93.19 85 ARG A C 1
ATOM 637 O O . ARG A 1 85 ? 9.241 2.536 -5.074 1.00 93.19 85 ARG A O 1
ATOM 644 N N . MET A 1 86 ? 10.513 4.335 -5.495 1.00 93.06 86 MET A N 1
ATOM 645 C CA . MET A 1 86 ? 11.637 3.597 -6.067 1.00 93.06 86 MET A CA 1
ATOM 646 C C . MET A 1 86 ? 12.785 3.612 -5.061 1.00 93.06 86 MET A C 1
ATOM 648 O O . MET A 1 86 ? 13.182 4.682 -4.602 1.00 93.06 86 MET A O 1
ATOM 652 N N . GLN A 1 87 ? 13.308 2.441 -4.707 1.00 87.19 87 GLN A N 1
ATOM 653 C CA . GLN A 1 87 ? 14.455 2.291 -3.814 1.00 87.19 87 GLN A CA 1
ATOM 654 C C . GLN A 1 87 ? 15.363 1.181 -4.345 1.00 87.19 87 GLN A C 1
ATOM 656 O O . GLN A 1 87 ? 14.918 0.059 -4.559 1.00 87.19 87 GLN A O 1
ATOM 661 N N . GLY A 1 88 ? 16.637 1.500 -4.595 1.00 87.88 88 GLY A N 1
ATOM 662 C CA . GLY A 1 88 ? 17.606 0.518 -5.101 1.00 87.88 88 GLY A CA 1
ATOM 663 C C . GLY A 1 88 ? 17.204 -0.126 -6.435 1.00 87.88 88 GLY A C 1
ATOM 664 O O . GLY A 1 88 ? 17.449 -1.308 -6.631 1.00 87.88 88 GLY A O 1
ATOM 665 N N . GLY A 1 89 ? 16.524 0.617 -7.317 1.00 88.81 89 GLY A N 1
ATOM 666 C CA . GLY A 1 89 ? 16.012 0.1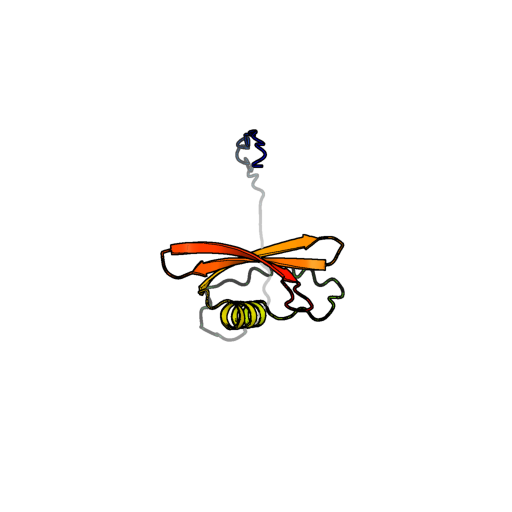00 -8.595 1.00 88.81 89 GLY A CA 1
ATOM 667 C C . GLY A 1 89 ? 14.748 -0.760 -8.484 1.00 88.81 89 GLY A C 1
ATOM 668 O O . GLY A 1 89 ? 14.197 -1.153 -9.505 1.00 88.81 89 GLY A O 1
ATOM 669 N N . ARG A 1 90 ? 14.255 -1.011 -7.267 1.00 89.75 90 ARG A N 1
ATOM 670 C CA . ARG A 1 90 ? 13.039 -1.785 -7.007 1.00 89.75 90 ARG A CA 1
ATOM 671 C C . ARG A 1 90 ? 11.889 -0.857 -6.651 1.00 89.75 90 ARG A C 1
ATOM 673 O O . ARG A 1 90 ? 12.068 0.155 -5.964 1.00 89.75 90 ARG A O 1
ATOM 680 N N . LYS A 1 91 ? 10.695 -1.210 -7.114 1.00 93.44 91 LYS A N 1
ATOM 681 C CA . LYS A 1 91 ? 9.472 -0.489 -6.783 1.00 93.44 91 LYS A CA 1
ATOM 682 C C . LYS A 1 91 ? 8.879 -1.034 -5.489 1.00 93.44 91 LYS A C 1
ATOM 684 O O . LYS A 1 91 ? 8.686 -2.236 -5.337 1.00 93.44 91 LYS A O 1
ATOM 689 N N . TYR A 1 92 ? 8.544 -0.123 -4.590 1.00 95.94 92 TYR A N 1
ATOM 690 C CA . TYR A 1 92 ? 7.820 -0.376 -3.354 1.00 95.94 92 TYR A CA 1
ATOM 691 C C . TYR A 1 92 ? 6.548 0.465 -3.327 1.00 95.94 92 TYR A C 1
ATOM 693 O O . TYR A 1 92 ? 6.486 1.543 -3.921 1.00 95.94 92 TYR A O 1
ATOM 701 N N . TYR A 1 93 ? 5.544 0.013 -2.591 1.00 97.00 93 TYR A N 1
ATOM 702 C CA . TYR A 1 93 ? 4.377 0.806 -2.242 1.00 97.00 93 TYR A CA 1
ATOM 703 C C . TYR A 1 93 ? 4.388 1.086 -0.750 1.00 97.00 93 TYR A C 1
ATOM 705 O O . TYR A 1 93 ? 4.427 0.168 0.060 1.00 97.00 93 TYR A O 1
ATOM 713 N N . TRP A 1 94 ? 4.335 2.362 -0.385 1.00 97.25 94 TRP A N 1
ATOM 714 C CA . TRP A 1 94 ? 4.037 2.770 0.982 1.00 97.25 94 TRP A CA 1
ATOM 715 C C . TRP A 1 94 ? 2.520 2.770 1.136 1.00 97.25 94 TRP A C 1
ATOM 717 O O . TRP A 1 94 ? 1.849 3.672 0.627 1.00 97.25 94 TRP A O 1
ATOM 727 N N . MET A 1 95 ? 1.995 1.715 1.749 1.00 98.00 95 MET A N 1
ATOM 728 C CA . MET A 1 95 ? 0.570 1.448 1.903 1.00 98.00 95 MET A CA 1
ATOM 729 C C . MET A 1 95 ? 0.107 1.801 3.307 1.00 98.00 95 MET A C 1
ATOM 731 O O . MET A 1 95 ? 0.579 1.213 4.275 1.00 98.00 95 MET A O 1
ATOM 735 N N . ARG A 1 96 ? -0.853 2.717 3.410 1.00 98.25 96 ARG A N 1
ATOM 736 C CA . ARG A 1 96 ? -1.492 3.060 4.676 1.00 98.25 96 ARG A CA 1
ATOM 737 C C . ARG A 1 96 ? -2.729 2.210 4.884 1.00 98.25 96 ARG A C 1
ATOM 739 O O . ARG A 1 96 ? -3.609 2.179 4.018 1.00 98.25 96 ARG A O 1
ATOM 746 N N . LEU A 1 97 ? -2.810 1.578 6.046 1.00 98.38 97 LEU A N 1
ATOM 747 C CA . LEU A 1 97 ? -3.979 0.832 6.488 1.00 98.38 97 LEU A CA 1
ATOM 748 C C . LEU A 1 97 ? -4.589 1.472 7.734 1.00 98.38 97 LEU A C 1
ATOM 750 O O . LEU A 1 97 ? -3.882 2.019 8.582 1.00 98.38 97 LEU A O 1
ATOM 754 N N . ARG A 1 98 ? -5.914 1.386 7.837 1.00 98.25 98 ARG A N 1
ATOM 755 C CA . ARG A 1 98 ? -6.708 1.750 9.007 1.00 98.25 98 ARG A CA 1
ATOM 756 C C . ARG A 1 98 ? -7.086 0.490 9.777 1.00 98.25 98 ARG A C 1
ATOM 758 O O . ARG A 1 98 ? -7.626 -0.454 9.214 1.00 98.25 98 ARG A O 1
ATOM 765 N N . PHE A 1 99 ? -6.858 0.508 11.080 1.00 97.56 99 PHE A N 1
ATOM 766 C CA . PHE A 1 99 ? -7.190 -0.572 12.003 1.00 97.56 99 PHE A CA 1
ATOM 767 C C . PHE A 1 99 ? -8.376 -0.189 12.899 1.00 97.56 99 PHE A C 1
ATOM 769 O O . PHE A 1 99 ? -8.716 0.999 13.013 1.00 97.56 99 PHE A O 1
ATOM 776 N N . PRO A 1 100 ? -9.000 -1.172 13.580 1.00 94.50 100 PRO A N 1
ATOM 777 C CA . PRO A 1 100 ? -10.024 -0.899 14.581 1.00 94.50 100 PRO A CA 1
ATOM 778 C C . PRO A 1 100 ? -9.560 0.146 15.605 1.00 94.50 100 PRO A C 1
ATOM 780 O O . PRO A 1 100 ? -8.408 0.152 16.038 1.00 94.50 100 PRO A O 1
ATOM 783 N N . GLY A 1 101 ? -10.459 1.059 15.974 1.00 92.81 101 GLY A N 1
ATOM 784 C CA . GLY A 1 101 ? -10.139 2.183 16.862 1.00 92.81 101 GLY A CA 1
ATOM 785 C C . GLY A 1 101 ? -9.496 3.390 16.167 1.00 92.81 101 GLY A C 1
ATOM 786 O O . GLY A 1 101 ? -9.076 4.319 16.848 1.00 92.81 101 GLY A O 1
ATOM 787 N N . GLY A 1 102 ? -9.424 3.403 14.830 1.00 94.56 102 GLY A N 1
ATOM 788 C CA . GLY A 1 102 ? -8.950 4.561 14.061 1.00 94.56 102 GLY A CA 1
ATOM 789 C C . GLY A 1 102 ? -7.428 4.708 14.015 1.00 94.56 102 GLY A C 1
ATOM 790 O O . GLY A 1 102 ? -6.924 5.762 13.630 1.00 94.56 102 GLY A O 1
ATOM 791 N N . ARG A 1 103 ? -6.687 3.663 14.402 1.00 97.31 103 ARG A N 1
ATOM 792 C CA . ARG A 1 103 ? -5.226 3.621 14.280 1.00 97.31 103 ARG A CA 1
ATOM 793 C C . ARG A 1 103 ? -4.832 3.478 12.810 1.00 97.31 103 ARG A C 1
ATOM 795 O O . ARG A 1 103 ? -5.450 2.701 12.089 1.00 97.31 103 ARG A O 1
ATOM 802 N N . PHE A 1 104 ? -3.786 4.185 12.389 1.00 97.56 104 PHE A N 1
ATOM 803 C CA . PHE A 1 104 ? -3.204 4.050 11.053 1.00 97.56 104 PHE A CA 1
ATOM 804 C C . PHE A 1 104 ? -1.780 3.511 11.145 1.00 97.56 104 PHE A C 1
ATOM 806 O O . PHE A 1 104 ? -1.023 3.939 12.017 1.00 97.56 104 PHE A O 1
ATOM 813 N N . GLU A 1 105 ? -1.416 2.615 10.232 1.00 97.62 105 GLU A N 1
ATOM 814 C CA . GLU A 1 105 ? -0.041 2.128 10.078 1.00 97.62 105 GLU A CA 1
ATOM 815 C C . GLU A 1 105 ? 0.348 2.109 8.599 1.00 97.62 105 GLU A C 1
ATOM 817 O O . GLU A 1 105 ? -0.492 1.860 7.731 1.00 97.62 105 GLU A O 1
ATOM 822 N N . ASP A 1 106 ? 1.623 2.393 8.330 1.00 96.94 106 ASP A N 1
ATOM 823 C CA . ASP A 1 106 ? 2.195 2.423 6.987 1.00 96.94 106 ASP A CA 1
ATOM 824 C C . ASP A 1 106 ? 3.098 1.199 6.782 1.00 96.94 106 ASP A C 1
ATOM 826 O O . ASP A 1 106 ? 4.025 0.964 7.557 1.00 96.94 106 ASP A O 1
ATOM 830 N N . PHE A 1 107 ? 2.851 0.447 5.713 1.00 97.06 107 PHE A N 1
ATOM 831 C CA . PHE A 1 107 ? 3.618 -0.729 5.312 1.00 97.06 107 PHE A CA 1
ATOM 832 C C . PHE A 1 107 ? 4.409 -0.431 4.043 1.00 97.06 107 PHE A C 1
ATOM 834 O O . PHE A 1 107 ? 3.863 0.106 3.078 1.00 97.06 107 PHE A O 1
ATOM 841 N N . MET A 1 108 ? 5.690 -0.796 4.018 1.00 97.06 108 MET A N 1
ATOM 842 C CA . MET A 1 108 ? 6.505 -0.723 2.808 1.00 97.06 108 MET A CA 1
ATOM 843 C C . MET A 1 108 ? 6.464 -2.074 2.097 1.00 97.06 108 MET A C 1
ATOM 845 O O . MET A 1 108 ? 7.132 -3.014 2.507 1.00 97.06 108 MET A O 1
ATOM 849 N N . VAL A 1 109 ? 5.682 -2.155 1.027 1.00 97.44 109 VAL A N 1
ATOM 850 C CA . VAL A 1 109 ? 5.390 -3.406 0.324 1.00 97.44 109 VAL A CA 1
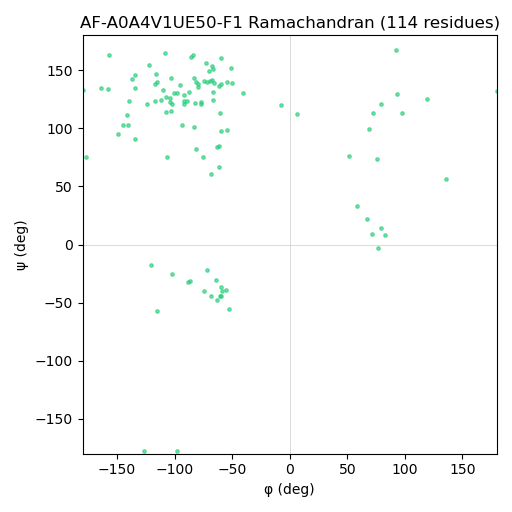ATOM 851 C C . VAL A 1 109 ? 6.187 -3.486 -0.967 1.00 97.44 109 VAL A C 1
ATOM 853 O O . VAL A 1 109 ? 6.080 -2.613 -1.825 1.00 97.44 109 VAL A O 1
ATOM 856 N N . ASP A 1 110 ? 6.981 -4.536 -1.122 1.00 96.00 110 ASP A N 1
ATOM 857 C CA . ASP A 1 110 ? 7.742 -4.811 -2.338 1.00 96.00 110 ASP A CA 1
ATOM 858 C C . ASP A 1 110 ? 6.811 -5.143 -3.515 1.00 96.00 110 ASP A C 1
ATOM 860 O O . ASP A 1 110 ? 5.993 -6.059 -3.427 1.00 96.00 110 ASP A O 1
ATOM 864 N N . ALA A 1 111 ? 6.923 -4.418 -4.632 1.00 95.88 111 ALA A N 1
ATOM 865 C CA . ALA A 1 111 ? 6.004 -4.583 -5.759 1.00 95.88 111 ALA A CA 1
ATOM 866 C C . ALA A 1 111 ? 6.215 -5.891 -6.539 1.00 95.88 111 ALA A C 1
ATOM 868 O O . ALA A 1 111 ? 5.294 -6.336 -7.218 1.00 95.88 111 ALA A O 1
ATOM 869 N N . ALA A 1 112 ? 7.393 -6.513 -6.456 1.00 94.38 112 ALA A N 1
ATOM 870 C CA . ALA A 1 112 ? 7.686 -7.761 -7.159 1.00 94.38 112 ALA A CA 1
ATOM 871 C C . ALA A 1 112 ? 7.249 -8.996 -6.354 1.00 94.38 112 ALA A C 1
ATOM 873 O O . ALA A 1 112 ? 6.864 -10.010 -6.930 1.00 94.38 112 ALA A O 1
ATOM 874 N N . SER A 1 113 ? 7.296 -8.919 -5.021 1.00 94.00 113 SER A N 1
ATOM 875 C CA . SER A 1 113 ? 7.106 -10.076 -4.132 1.00 94.00 113 SER A CA 1
ATOM 876 C C . SER A 1 113 ? 5.941 -9.957 -3.145 1.00 94.00 113 SER A C 1
ATOM 878 O O . SER A 1 113 ? 5.502 -10.967 -2.593 1.00 94.00 113 SER A O 1
ATOM 880 N N . GLY A 1 114 ? 5.433 -8.748 -2.894 1.00 94.06 114 GLY A N 1
ATOM 881 C CA . GLY A 1 114 ? 4.396 -8.492 -1.891 1.00 94.06 114 GLY A CA 1
ATOM 882 C C . GLY A 1 114 ? 4.852 -8.718 -0.447 1.00 94.06 114 GLY A C 1
ATOM 883 O O . GLY A 1 114 ? 4.024 -8.993 0.424 1.00 94.06 114 GLY A O 1
ATOM 884 N N . GLN A 1 115 ? 6.162 -8.663 -0.200 1.00 94.88 115 GLN A N 1
ATOM 885 C CA . GLN A 1 115 ? 6.763 -8.738 1.134 1.00 94.88 115 GLN A CA 1
ATOM 886 C C . GLN A 1 115 ? 6.751 -7.360 1.804 1.00 94.88 115 GLN A C 1
ATOM 888 O O . GLN A 1 115 ? 6.936 -6.353 1.116 1.00 94.88 115 GLN A O 1
ATOM 893 N N . PHE A 1 116 ? 6.525 -7.333 3.118 1.00 93.25 116 PHE A N 1
ATOM 894 C CA . PHE A 1 116 ? 6.482 -6.138 3.963 1.00 93.25 116 PHE A CA 1
ATOM 895 C C . PHE A 1 116 ? 6.779 -6.482 5.423 1.00 93.25 116 PHE A C 1
ATOM 897 O O . PHE A 1 116 ? 6.581 -7.665 5.788 1.00 93.25 116 PHE A O 1
#

Nearest PDB structures (foldseek):
  2rk9-assembly1_B  TM=5.282E-01  e=9.079E-02  Vibrio splendidus 12B01
  3zgj-assembly2_B  TM=5.786E-01  e=1.496E-01  Streptomyces coelicolor A3(2)
  6aca-assembly1_A  TM=6.207E-01  e=1.695E-01  Mycobacterium tuberculosis H37Rv
  1jkf-assembly1_B-2  TM=6.874E-01  e=1.507E+00  Saccharomyces cerevisiae
  8tid-assembly1_W  TM=1.614E-01  e=4.357E+00  Tetrahymena thermophila

Mean predicted aligned error: 18.96 Å

Radius of gyration: 26.56 Å; Cα contacts (8 Å, |Δi|>4): 103; chains: 1; bounding box: 41×50×80 Å

pLDDT: mean 71.58, std 23.88, range [32.09, 98.38]

Solvent-accessible surface area (backbone atoms only — not comparable to full-atom values): 8262 Å² total; per-residue (Å²): 139,88,81,84,86,88,84,82,91,84,89,83,86,88,83,84,83,90,84,85,83,86,82,88,84,86,88,87,85,92,80,90,79,90,78,93,74,84,90,79,94,78,89,77,85,81,84,81,79,82,74,70,83,82,77,60,95,66,72,76,57,54,54,67,74,56,46,50,53,53,50,29,74,74,69,73,29,46,84,73,52,72,46,82,44,80,55,96,94,40,53,29,30,47,32,34,26,40,36,88,94,77,44,73,51,75,41,63,28,34,31,68,76,64,49,108